Protein AF-A0A955Y877-F1 (afdb_monomer)

Solvent-accessible surface area (backbone atoms only — not comparable to full-atom values): 8492 Å² total; per-residue (Å²): 134,86,76,84,63,37,27,40,36,52,36,30,42,34,39,80,88,53,52,62,49,73,46,96,58,52,76,38,75,68,71,97,72,74,74,67,77,29,82,78,62,43,37,34,37,31,16,30,88,88,62,50,77,77,38,76,37,38,31,29,72,45,75,48,83,50,96,53,101,77,55,76,53,34,25,43,37,40,40,69,41,70,66,55,92,66,43,38,32,36,38,37,28,48,76,90,46,76,56,42,76,44,78,41,69,91,61,79,69,49,73,43,77,74,44,79,47,79,55,98,65,27,43,37,41,34,39,40,42,63,46,103,72,64,71,72,53,80,48,75,50,70,72,129

Radius of gyration: 17.37 Å; Cα contacts (8 Å, |Δi|>4): 306; chains: 1; bou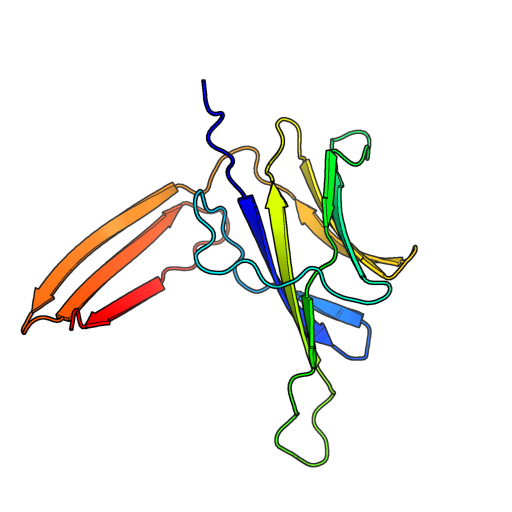nding box: 49×38×48 Å

Structure (mmCIF, N/CA/C/O backbone):
data_AF-A0A955Y877-F1
#
_entry.id   AF-A0A955Y877-F1
#
loop_
_atom_site.group_PDB
_atom_site.id
_atom_site.type_symbol
_atom_site.label_atom_id
_atom_site.label_alt_id
_atom_site.label_comp_id
_atom_site.label_asym_id
_atom_site.label_entity_id
_atom_site.label_seq_id
_atom_site.pdbx_PDB_ins_code
_atom_site.Cartn_x
_atom_site.Cartn_y
_atom_site.Cartn_z
_atom_site.occupancy
_atom_site.B_iso_or_equiv
_atom_site.auth_seq_id
_atom_site.auth_comp_id
_atom_site.auth_asym_id
_atom_site.auth_atom_id
_atom_site.pdbx_PDB_model_num
ATOM 1 N N . MET A 1 1 ? -25.968 7.802 -9.999 1.00 33.66 1 MET A N 1
ATOM 2 C CA . MET A 1 1 ? -24.709 8.517 -9.691 1.00 33.66 1 MET A CA 1
ATOM 3 C C . MET A 1 1 ? -23.618 7.493 -9.440 1.00 33.66 1 MET A C 1
ATOM 5 O O . MET A 1 1 ? -23.720 6.749 -8.473 1.00 33.66 1 MET A O 1
ATOM 9 N N . ALA A 1 2 ? -22.621 7.397 -10.319 1.00 31.95 2 ALA A N 1
ATOM 10 C CA . ALA A 1 2 ? -21.451 6.563 -10.066 1.00 31.95 2 ALA A CA 1
ATOM 11 C C . ALA A 1 2 ? -20.548 7.302 -9.070 1.00 31.95 2 ALA A C 1
ATOM 13 O O . ALA A 1 2 ? -20.060 8.388 -9.368 1.00 31.95 2 ALA A O 1
ATOM 14 N N . ILE A 1 3 ? -20.378 6.753 -7.867 1.00 40.75 3 ILE A N 1
ATOM 15 C CA . ILE A 1 3 ? -19.376 7.241 -6.915 1.00 40.75 3 ILE A CA 1
ATOM 16 C C . ILE A 1 3 ? -18.024 7.018 -7.593 1.00 40.75 3 ILE A C 1
ATOM 18 O O . ILE A 1 3 ? -17.699 5.868 -7.893 1.00 40.75 3 ILE A O 1
ATOM 22 N N . ALA A 1 4 ? -17.269 8.083 -7.870 1.00 41.81 4 ALA A N 1
ATOM 23 C CA . ALA A 1 4 ? -15.884 7.961 -8.310 1.00 41.81 4 ALA A CA 1
ATOM 24 C C . ALA A 1 4 ? -15.129 7.149 -7.244 1.00 41.81 4 ALA A C 1
ATOM 26 O O . ALA A 1 4 ? -14.920 7.614 -6.123 1.00 41.81 4 ALA A O 1
ATOM 27 N N . ARG A 1 5 ? -14.845 5.877 -7.545 1.00 61.09 5 ARG A N 1
ATOM 28 C CA . ARG A 1 5 ? -14.177 4.955 -6.624 1.00 61.09 5 ARG A CA 1
ATOM 29 C C . ARG A 1 5 ? -12.688 5.190 -6.768 1.00 61.09 5 ARG A C 1
ATOM 31 O O . ARG A 1 5 ? -12.076 4.637 -7.673 1.00 61.09 5 ARG A O 1
ATOM 38 N N . SER A 1 6 ? -12.134 6.015 -5.901 1.00 72.94 6 SER A N 1
ATOM 39 C CA . SER A 1 6 ? -10.685 6.157 -5.803 1.00 72.94 6 SER A CA 1
ATOM 40 C C . SER A 1 6 ? -10.115 4.991 -5.015 1.00 72.94 6 SER A C 1
ATOM 42 O O . SER A 1 6 ? -10.776 4.421 -4.139 1.00 72.94 6 SER A O 1
ATOM 44 N N . TRP A 1 7 ? -8.902 4.602 -5.369 1.00 78.62 7 TRP A N 1
ATOM 45 C CA . TRP A 1 7 ? -8.230 3.4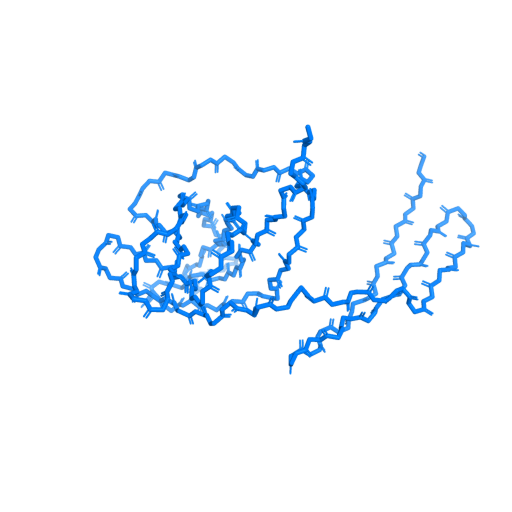29 -4.839 1.00 78.62 7 TRP A CA 1
ATOM 46 C C . TRP A 1 7 ? -6.911 3.840 -4.224 1.00 78.62 7 TRP A C 1
ATOM 48 O O . TRP A 1 7 ? -6.157 4.593 -4.829 1.00 78.62 7 TRP A O 1
ATOM 58 N N . LEU A 1 8 ? -6.607 3.296 -3.057 1.00 82.12 8 LEU A N 1
ATOM 59 C CA . LEU A 1 8 ? -5.307 3.418 -2.429 1.00 82.12 8 LEU A CA 1
ATOM 60 C C . LEU A 1 8 ? -4.454 2.220 -2.846 1.00 82.12 8 LEU A C 1
ATOM 62 O O . LEU A 1 8 ? -4.866 1.069 -2.667 1.00 82.12 8 LEU A O 1
ATOM 66 N N . ARG A 1 9 ? -3.278 2.489 -3.419 1.00 84.50 9 ARG A N 1
ATOM 67 C CA . ARG A 1 9 ? -2.285 1.464 -3.743 1.00 84.50 9 ARG A CA 1
ATOM 68 C C . ARG A 1 9 ? -1.257 1.356 -2.626 1.00 84.50 9 ARG A C 1
ATOM 70 O O . ARG A 1 9 ? -0.575 2.330 -2.323 1.00 84.50 9 ARG A O 1
ATOM 77 N N . ILE A 1 10 ? -1.073 0.146 -2.111 1.00 86.75 10 ILE A N 1
ATOM 78 C CA . ILE A 1 10 ? 0.135 -0.224 -1.372 1.00 86.75 10 ILE A CA 1
ATOM 79 C C . ILE A 1 10 ? 1.097 -0.937 -2.322 1.00 86.75 10 ILE A C 1
ATOM 81 O O . ILE A 1 10 ? 0.692 -1.759 -3.148 1.00 86.75 10 ILE A O 1
ATOM 85 N N . SER A 1 11 ? 2.372 -0.582 -2.231 1.00 87.81 11 SER A N 1
ATOM 86 C CA . SER A 1 11 ? 3.466 -1.179 -2.989 1.00 87.81 11 SER A CA 1
ATOM 87 C C . SER A 1 11 ? 4.703 -1.174 -2.108 1.00 87.81 11 SER A C 1
ATOM 89 O O . SER A 1 11 ? 4.883 -0.234 -1.343 1.00 87.81 11 SER A O 1
ATOM 91 N N . GLY A 1 12 ? 5.545 -2.192 -2.208 1.00 89.81 12 GLY A N 1
ATOM 92 C CA . GLY A 1 12 ? 6.807 -2.228 -1.478 1.00 89.81 12 GLY A CA 1
ATOM 93 C C . GLY A 1 12 ? 7.507 -3.573 -1.575 1.00 89.81 12 GLY A C 1
ATOM 94 O O . GLY A 1 12 ? 7.067 -4.472 -2.307 1.00 89.81 12 GLY A O 1
ATOM 95 N N . LEU A 1 13 ? 8.595 -3.699 -0.824 1.00 91.00 13 LEU A N 1
ATOM 96 C CA . LEU A 1 13 ? 9.391 -4.912 -0.699 1.00 91.00 13 LEU A CA 1
ATOM 97 C C . LEU A 1 13 ? 9.198 -5.518 0.691 1.00 91.00 13 LEU A C 1
ATOM 99 O O . LEU A 1 13 ? 9.353 -4.846 1.704 1.00 91.00 13 LEU A O 1
ATOM 103 N N . LEU A 1 14 ? 8.859 -6.801 0.724 1.00 91.69 14 LEU A N 1
ATOM 104 C CA . LEU A 1 14 ? 8.806 -7.614 1.930 1.00 91.69 14 LEU A CA 1
ATOM 105 C C . LEU A 1 14 ? 10.049 -8.501 1.984 1.00 91.69 14 LEU A C 1
ATOM 107 O O . LEU A 1 14 ? 10.285 -9.293 1.068 1.00 91.69 14 LEU A O 1
ATOM 111 N N . TRP A 1 15 ? 10.819 -8.373 3.053 1.00 90.69 15 TRP A N 1
ATOM 112 C CA . TRP A 1 15 ? 12.034 -9.143 3.303 1.00 90.69 15 TRP A CA 1
ATOM 113 C C . TRP A 1 15 ? 11.731 -10.448 4.058 1.00 90.69 15 TRP A C 1
ATOM 115 O O . TRP A 1 15 ? 10.644 -10.629 4.610 1.00 90.69 15 TRP A O 1
ATOM 125 N N . GLU A 1 16 ? 12.680 -11.392 4.068 1.00 87.31 16 GLU A N 1
ATOM 126 C CA . GLU A 1 16 ? 12.525 -12.686 4.768 1.00 87.31 16 GLU A CA 1
ATOM 127 C C . GLU A 1 16 ? 12.275 -12.543 6.276 1.00 87.31 16 GLU A C 1
ATOM 129 O O . GLU A 1 16 ? 11.578 -13.371 6.860 1.00 87.31 16 GLU A O 1
ATOM 134 N N . ASP A 1 17 ? 12.811 -11.493 6.897 1.00 90.12 17 ASP A N 1
ATOM 135 C CA . ASP A 1 17 ? 12.603 -11.153 8.309 1.00 90.12 17 ASP A CA 1
ATOM 136 C C . ASP A 1 17 ? 11.230 -10.509 8.587 1.00 90.12 17 ASP A C 1
ATOM 138 O O . ASP A 1 17 ? 10.942 -10.132 9.720 1.00 90.12 17 ASP A O 1
ATOM 142 N N . LEU A 1 18 ? 10.371 -10.422 7.563 1.00 91.06 18 LEU A N 1
ATOM 143 C CA . LEU A 1 18 ? 9.057 -9.778 7.565 1.00 91.06 18 LEU A CA 1
ATOM 144 C C . LEU A 1 18 ? 9.092 -8.249 7.677 1.00 91.06 18 LEU A C 1
ATOM 146 O O . LEU A 1 18 ? 8.034 -7.630 7.821 1.00 91.06 18 LEU A O 1
ATOM 150 N N . THR A 1 19 ? 10.267 -7.633 7.536 1.00 92.50 19 THR A N 1
ATOM 151 C CA . THR A 1 19 ? 10.379 -6.184 7.376 1.00 92.50 19 THR A CA 1
ATOM 152 C C . THR A 1 19 ? 9.736 -5.774 6.054 1.00 92.50 19 THR A C 1
ATOM 154 O O . THR A 1 19 ? 10.010 -6.357 5.001 1.00 92.50 19 THR A O 1
ATOM 157 N N . PHE A 1 20 ? 8.869 -4.764 6.101 1.00 91.75 20 PHE A N 1
ATOM 158 C CA . PHE A 1 20 ? 8.245 -4.191 4.915 1.00 91.75 20 PHE A CA 1
ATOM 159 C C . PHE A 1 20 ? 8.781 -2.787 4.648 1.00 91.75 20 PHE A C 1
ATOM 161 O O . PHE A 1 20 ? 8.621 -1.881 5.467 1.00 91.75 20 PHE A O 1
ATOM 168 N N . GLU A 1 21 ? 9.379 -2.613 3.476 1.00 90.56 21 GLU A N 1
ATOM 169 C CA . GLU A 1 21 ? 9.839 -1.331 2.957 1.00 90.56 21 GLU A CA 1
ATOM 170 C C . GLU A 1 21 ? 8.815 -0.808 1.942 1.00 90.56 21 GLU A C 1
ATOM 172 O O . GLU A 1 21 ? 8.725 -1.347 0.831 1.00 90.56 21 GLU A O 1
ATOM 177 N N . PRO A 1 22 ? 8.003 0.203 2.301 1.00 84.31 22 PRO A N 1
ATOM 178 C CA . PRO A 1 22 ? 7.025 0.762 1.381 1.00 84.31 22 PRO A CA 1
ATOM 179 C C . PRO A 1 22 ? 7.718 1.494 0.221 1.00 84.31 22 PRO A C 1
ATOM 181 O O . PRO A 1 22 ? 8.608 2.316 0.424 1.00 84.31 22 PRO A O 1
ATOM 184 N N . ASP A 1 23 ? 7.257 1.232 -1.002 1.00 78.81 23 ASP A N 1
ATOM 185 C CA . ASP A 1 23 ? 7.469 2.132 -2.136 1.00 78.81 23 ASP A CA 1
ATOM 186 C C . ASP A 1 23 ? 6.591 3.385 -1.946 1.00 78.81 23 ASP A C 1
ATOM 188 O O . ASP A 1 23 ? 5.620 3.384 -1.183 1.00 78.81 23 ASP A O 1
ATOM 192 N N . VAL A 1 24 ? 6.841 4.434 -2.736 1.00 66.19 24 VAL A N 1
ATOM 193 C CA . VAL A 1 24 ? 5.909 5.566 -2.851 1.00 66.19 24 VAL A CA 1
ATOM 194 C C . VAL A 1 24 ? 4.547 5.048 -3.347 1.00 66.19 24 VAL A C 1
ATOM 196 O O . VAL A 1 24 ? 4.396 4.653 -4.506 1.00 66.19 24 VAL A O 1
ATOM 199 N N . GLY A 1 25 ? 3.561 5.013 -2.448 1.00 60.03 25 GLY A N 1
ATOM 200 C CA . GLY A 1 25 ? 2.178 4.627 -2.733 1.00 60.03 25 GLY A CA 1
ATOM 201 C C . GLY A 1 25 ? 1.356 5.812 -3.239 1.00 60.03 25 GLY A C 1
ATOM 202 O O . GLY A 1 25 ? 1.576 6.943 -2.812 1.00 60.03 25 GLY A O 1
ATOM 203 N N . TRP A 1 26 ? 0.409 5.568 -4.149 1.00 63.78 26 TRP A N 1
ATOM 204 C CA . TRP A 1 26 ? -0.437 6.617 -4.737 1.00 63.78 26 TRP A CA 1
ATOM 205 C C . TRP A 1 26 ? -1.920 6.256 -4.624 1.00 63.78 26 TRP A C 1
ATOM 207 O O . TRP A 1 26 ? -2.297 5.081 -4.676 1.00 63.78 26 TRP A O 1
ATOM 217 N N . GLU A 1 27 ? -2.764 7.280 -4.518 1.00 57.38 27 GLU A N 1
ATOM 218 C CA . GLU A 1 27 ? -4.197 7.165 -4.781 1.00 57.38 27 GLU A CA 1
ATOM 219 C C . GLU A 1 27 ? -4.436 7.277 -6.293 1.00 57.38 27 GLU A C 1
ATOM 221 O O . GLU A 1 27 ? -3.838 8.123 -6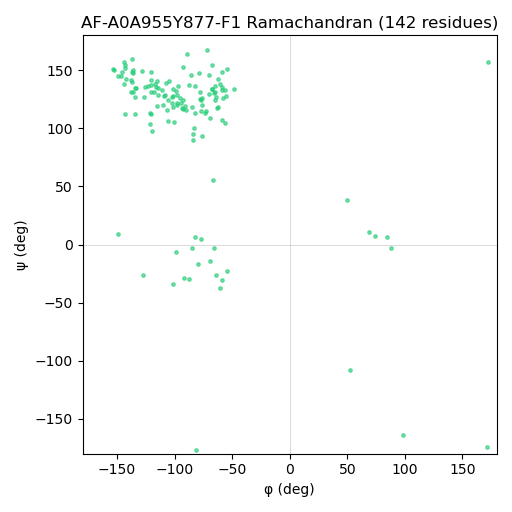.955 1.00 57.38 27 GLU A O 1
ATOM 226 N N . THR A 1 28 ? -5.292 6.426 -6.857 1.00 60.69 28 THR A N 1
ATOM 227 C CA . THR A 1 28 ? -5.663 6.498 -8.275 1.00 60.69 28 THR A CA 1
ATOM 228 C C . THR A 1 28 ? -7.155 6.269 -8.482 1.00 60.69 28 THR A C 1
ATOM 230 O O . THR A 1 28 ? -7.765 5.408 -7.846 1.00 60.69 28 THR A O 1
ATOM 233 N N . ASP A 1 29 ? -7.748 7.017 -9.410 1.00 51.22 29 ASP A N 1
ATOM 234 C CA . ASP A 1 29 ? -9.131 6.821 -9.859 1.00 51.22 29 ASP A CA 1
ATOM 235 C C . ASP A 1 29 ? -9.253 5.665 -10.866 1.00 51.22 29 ASP A C 1
ATOM 237 O O . ASP A 1 29 ? -10.343 5.147 -11.104 1.00 51.22 29 ASP A O 1
ATOM 241 N N . THR A 1 30 ? -8.125 5.236 -11.445 1.00 54.91 30 THR A N 1
ATOM 242 C CA . THR A 1 30 ? -8.077 4.196 -12.480 1.00 54.91 30 THR A CA 1
ATOM 243 C C . THR A 1 30 ? -6.942 3.216 -12.201 1.00 54.91 30 THR A C 1
ATOM 245 O O . THR A 1 30 ? -5.800 3.614 -11.979 1.00 54.91 30 THR A O 1
ATOM 248 N N . ILE A 1 31 ? -7.228 1.916 -12.241 1.00 59.31 31 ILE A N 1
ATOM 249 C CA . ILE A 1 31 ? -6.205 0.872 -12.140 1.00 59.31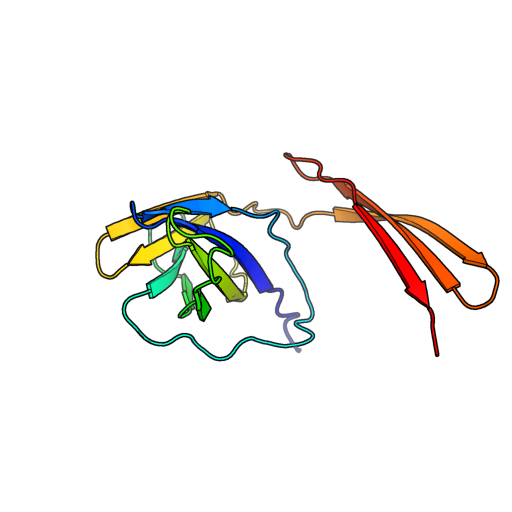 31 ILE A CA 1
ATOM 250 C C . ILE A 1 31 ? -6.028 0.285 -13.542 1.00 59.31 31 ILE A C 1
ATOM 252 O O . ILE A 1 31 ? -6.902 -0.441 -14.005 1.00 59.31 31 ILE A O 1
ATOM 256 N N . ALA A 1 32 ? -4.922 0.608 -14.224 1.00 53.16 32 ALA A N 1
ATOM 257 C CA . ALA A 1 32 ? -4.671 0.144 -15.597 1.00 53.16 32 ALA A CA 1
ATOM 258 C C . ALA A 1 32 ? -4.618 -1.393 -15.700 1.00 53.16 32 ALA A C 1
ATOM 260 O O . ALA A 1 32 ? -5.129 -1.976 -16.650 1.00 53.16 32 ALA A O 1
ATOM 261 N N . ALA A 1 33 ? -4.046 -2.048 -14.689 1.00 59.75 33 ALA A N 1
ATOM 262 C CA . ALA A 1 33 ? -4.085 -3.493 -14.519 1.00 59.75 33 ALA A CA 1
ATOM 263 C C . ALA A 1 33 ? -4.214 -3.798 -13.027 1.00 59.75 33 ALA A C 1
ATOM 265 O O . ALA A 1 33 ? -3.307 -3.499 -12.244 1.00 59.75 33 ALA A O 1
ATOM 266 N N . ARG A 1 34 ? -5.362 -4.344 -12.611 1.00 61.34 34 ARG A N 1
ATOM 267 C CA . ARG A 1 34 ? -5.516 -4.825 -11.238 1.00 61.34 34 ARG A CA 1
ATOM 268 C C . ARG A 1 34 ? -4.775 -6.159 -11.149 1.00 61.34 34 ARG A C 1
ATOM 270 O O . ARG A 1 34 ? -5.123 -7.061 -11.912 1.00 61.34 34 ARG A O 1
ATOM 277 N N . PRO A 1 35 ? -3.761 -6.290 -10.280 1.00 65.88 35 PRO A N 1
ATOM 278 C CA . PRO A 1 35 ? -3.159 -7.588 -10.050 1.00 65.88 35 PRO A CA 1
ATOM 279 C C . PRO A 1 35 ? -4.244 -8.553 -9.555 1.00 65.88 35 PRO A C 1
ATOM 281 O O . PRO A 1 35 ? -5.205 -8.102 -8.914 1.00 65.88 35 PRO A O 1
ATOM 284 N N . PRO A 1 36 ? -4.139 -9.852 -9.878 1.00 69.50 36 PRO A N 1
ATOM 285 C CA . PRO A 1 36 ? -5.049 -10.845 -9.324 1.00 69.50 36 PRO A CA 1
ATOM 286 C C . PRO A 1 36 ? -5.028 -10.762 -7.793 1.00 69.50 36 PRO A C 1
ATOM 288 O O . PRO A 1 36 ? -4.026 -10.353 -7.201 1.00 69.50 36 PRO A O 1
ATOM 291 N N . GLU A 1 37 ? -6.140 -11.119 -7.146 1.00 73.75 37 GLU A N 1
ATOM 292 C CA . GLU A 1 37 ? -6.116 -11.280 -5.691 1.00 73.75 37 GLU A CA 1
ATOM 293 C C . GLU A 1 37 ? -5.021 -12.282 -5.335 1.00 73.75 37 GLU A C 1
ATOM 295 O O . GLU A 1 37 ? -4.947 -13.362 -5.921 1.00 73.75 37 GLU A O 1
ATOM 300 N N . GLY A 1 38 ? -4.138 -11.892 -4.417 1.00 74.44 38 GLY A N 1
ATOM 301 C CA . GLY A 1 38 ? -3.046 -12.766 -4.029 1.00 74.44 38 GLY A CA 1
ATOM 302 C C . GLY A 1 38 ? -3.539 -14.005 -3.293 1.00 74.44 38 GLY A C 1
ATOM 303 O O . GLY A 1 38 ? -4.589 -14.011 -2.642 1.00 74.44 38 GLY A O 1
ATOM 304 N N . GLU A 1 39 ? -2.736 -15.057 -3.370 1.00 74.38 39 GLU A N 1
ATOM 305 C CA . GLU A 1 39 ? -2.940 -16.284 -2.615 1.00 74.38 39 GLU A CA 1
ATOM 306 C C . GLU A 1 39 ? -2.164 -16.240 -1.288 1.00 74.38 39 GLU A C 1
ATOM 308 O O . GLU A 1 39 ? -1.134 -15.574 -1.156 1.00 74.38 39 GLU A O 1
ATOM 313 N N . GLY A 1 40 ? -2.657 -16.973 -0.288 1.00 81.88 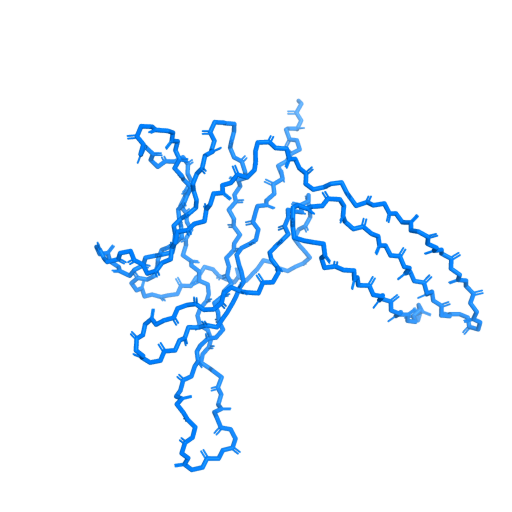40 GLY A N 1
ATOM 314 C CA . GLY A 1 40 ? -1.965 -17.156 0.988 1.00 81.88 40 GLY A CA 1
ATOM 315 C C . GLY A 1 40 ? -2.433 -16.244 2.136 1.00 81.88 40 GLY A C 1
ATOM 316 O O . GLY A 1 40 ? -3.528 -15.683 2.086 1.00 81.88 40 GLY A O 1
ATOM 317 N N . PRO A 1 41 ? -1.627 -16.143 3.211 1.00 89.88 41 PRO A N 1
ATOM 318 C CA . PRO A 1 41 ? -2.042 -15.582 4.504 1.00 89.88 41 PRO A CA 1
ATOM 319 C C . PRO A 1 41 ? -2.001 -14.047 4.587 1.00 89.88 41 PRO A C 1
ATOM 321 O O . PRO A 1 41 ? -2.153 -13.479 5.670 1.00 89.88 41 PRO A O 1
ATOM 324 N N . TRP A 1 42 ? -1.729 -13.366 3.477 1.00 93.00 42 TRP A N 1
ATOM 325 C CA . TRP A 1 42 ? -1.459 -11.934 3.459 1.00 93.00 42 TRP A CA 1
ATOM 326 C C . TRP A 1 42 ? -2.748 -11.133 3.332 1.00 93.00 42 TRP A C 1
ATOM 328 O O . TRP A 1 42 ? -3.615 -11.436 2.511 1.00 93.00 42 TRP A O 1
ATOM 338 N N . THR A 1 43 ? -2.850 -10.062 4.109 1.00 94.94 43 THR A N 1
ATOM 339 C CA . THR A 1 43 ? -3.992 -9.152 4.062 1.00 94.94 43 THR A CA 1
ATOM 340 C C . THR A 1 43 ? -3.524 -7.716 4.115 1.00 94.94 43 THR A C 1
ATOM 342 O O . THR A 1 43 ? -2.638 -7.373 4.894 1.00 94.94 43 THR A O 1
ATOM 345 N N . VAL A 1 44 ? -4.173 -6.869 3.328 1.00 93.88 44 VAL A N 1
ATOM 346 C CA . VAL A 1 44 ? -4.113 -5.423 3.491 1.00 93.88 44 VAL A CA 1
ATOM 347 C C . VAL A 1 44 ? -5.500 -4.941 3.872 1.00 93.88 44 VAL A C 1
ATOM 349 O O . VAL A 1 44 ? -6.484 -5.370 3.267 1.00 93.88 44 VAL A O 1
ATOM 352 N N . SER A 1 45 ? -5.593 -4.068 4.866 1.00 95.06 45 SER A N 1
ATOM 353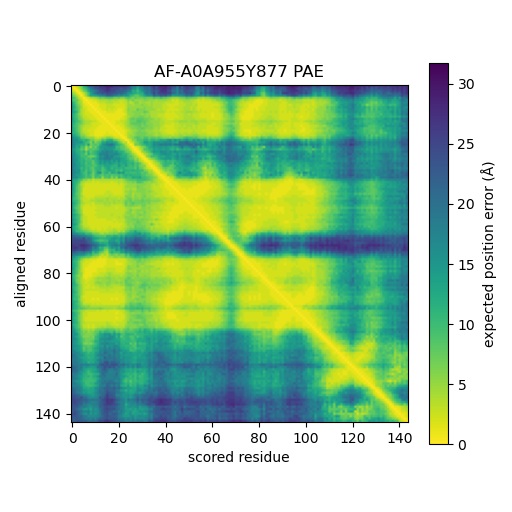 C CA . SER A 1 45 ? -6.865 -3.547 5.363 1.00 95.06 45 SER A CA 1
ATOM 354 C C . SER A 1 45 ? -6.816 -2.045 5.611 1.00 95.06 45 SER A C 1
ATOM 356 O O . SER A 1 45 ? -5.778 -1.489 5.965 1.00 95.06 45 SER A O 1
ATOM 358 N N . LEU A 1 46 ? -7.960 -1.389 5.413 1.00 93.31 46 LEU A N 1
ATOM 359 C CA . LEU A 1 46 ? -8.204 -0.009 5.829 1.00 93.31 46 LEU A CA 1
ATOM 360 C C . LEU A 1 46 ? -9.025 -0.017 7.110 1.00 93.31 46 LEU A C 1
ATOM 362 O O . LEU A 1 46 ? -10.038 -0.715 7.176 1.00 93.31 46 LEU A O 1
ATOM 366 N N . HIS A 1 47 ? -8.618 0.791 8.079 1.00 94.75 47 HIS A N 1
ATOM 367 C CA . HIS A 1 47 ? -9.268 0.930 9.373 1.00 94.75 47 HIS A CA 1
ATOM 368 C C . HIS A 1 47 ? -9.730 2.369 9.615 1.00 94.75 47 HIS A C 1
ATOM 370 O O . HIS A 1 47 ? -9.111 3.324 9.129 1.00 94.75 47 HIS A O 1
ATOM 376 N N . ASP A 1 48 ? -10.826 2.516 10.356 1.00 93.56 48 ASP A N 1
ATOM 377 C CA . ASP A 1 48 ? -11.229 3.792 10.950 1.00 93.56 48 ASP A CA 1
ATOM 378 C C . ASP A 1 48 ? -10.469 4.076 12.261 1.00 93.56 48 ASP A C 1
ATOM 380 O O . ASP A 1 48 ? -9.586 3.324 12.672 1.00 93.56 48 ASP A O 1
ATOM 384 N N . GLU A 1 49 ? -10.812 5.180 12.923 1.00 92.88 49 GLU A N 1
ATOM 385 C CA . GLU A 1 49 ? -10.216 5.593 14.201 1.00 92.88 49 GLU A CA 1
ATOM 386 C C . GLU A 1 49 ? -10.504 4.619 15.359 1.00 92.88 49 GLU A C 1
ATOM 388 O O . GLU A 1 49 ? -9.706 4.510 16.286 1.00 92.88 49 GLU A O 1
ATOM 393 N N . ALA A 1 50 ? -11.611 3.872 15.294 1.00 96.00 50 ALA A N 1
ATOM 394 C CA . ALA A 1 50 ? -11.966 2.850 16.277 1.00 96.00 50 ALA A CA 1
ATOM 395 C C . ALA A 1 50 ? -11.298 1.489 15.989 1.00 96.00 50 ALA A C 1
ATOM 397 O O . ALA A 1 50 ? -11.456 0.543 16.762 1.00 96.00 50 ALA A O 1
ATOM 398 N N . GLY A 1 51 ? -10.555 1.370 14.883 1.00 93.06 51 GLY A N 1
ATOM 399 C CA . GLY A 1 51 ? -9.930 0.128 14.434 1.00 93.06 51 GLY A CA 1
ATOM 400 C C . GLY A 1 51 ? -10.855 -0.786 13.621 1.00 93.06 51 GLY A C 1
ATOM 401 O O . GLY A 1 51 ? -10.449 -1.899 13.274 1.00 93.06 51 GLY A O 1
ATOM 402 N N . THR A 1 52 ? -12.065 -0.346 13.270 1.00 96.44 52 THR A N 1
ATOM 403 C CA . THR A 1 52 ? -13.014 -1.108 12.445 1.00 96.44 52 THR A CA 1
ATOM 404 C C . THR A 1 52 ? -12.482 -1.261 11.026 1.00 96.44 52 THR A C 1
ATOM 406 O O . THR A 1 52 ? -12.069 -0.282 10.408 1.00 96.44 52 THR A O 1
ATOM 409 N N . VAL A 1 53 ? -12.539 -2.473 10.466 1.00 94.81 53 VAL A N 1
ATOM 410 C CA . VAL A 1 53 ? -12.132 -2.731 9.076 1.00 94.81 53 VAL A CA 1
ATOM 411 C C . VAL A 1 53 ? -13.166 -2.154 8.102 1.00 94.81 53 VAL A C 1
ATOM 413 O O . VAL A 1 53 ? -14.294 -2.634 8.022 1.00 94.81 53 VAL A O 1
ATOM 416 N N . LEU A 1 54 ? -12.767 -1.152 7.317 1.00 92.50 54 LEU A N 1
ATOM 417 C CA . LEU A 1 54 ? -13.586 -0.510 6.280 1.00 92.50 54 LEU A CA 1
ATOM 418 C C . LEU A 1 54 ? -13.413 -1.149 4.894 1.00 92.50 54 LEU A C 1
ATOM 420 O O . LEU A 1 54 ? -14.312 -1.095 4.050 1.00 92.50 54 LEU A O 1
ATOM 424 N N . ALA A 1 55 ? -12.235 -1.710 4.627 1.00 91.69 55 ALA A N 1
ATOM 425 C CA . ALA A 1 55 ? -11.928 -2.437 3.402 1.00 91.69 55 ALA A CA 1
ATOM 426 C C . ALA A 1 55 ? -10.818 -3.457 3.662 1.00 91.69 55 ALA A C 1
ATOM 428 O O . ALA A 1 55 ? -9.955 -3.228 4.506 1.00 91.69 55 ALA A O 1
ATOM 429 N N . LEU A 1 56 ? -10.827 -4.554 2.909 1.00 93.12 56 LEU A N 1
ATOM 430 C CA . LEU A 1 56 ? -9.821 -5.607 2.984 1.00 93.12 56 LEU A CA 1
ATOM 431 C C . LEU A 1 56 ? -9.523 -6.133 1.579 1.00 93.12 56 LEU A C 1
ATOM 433 O O . LEU A 1 56 ? -10.427 -6.244 0.750 1.00 93.12 56 LEU A O 1
ATOM 437 N N . ALA A 1 57 ? -8.259 -6.443 1.317 1.00 91.19 57 ALA A N 1
ATOM 438 C CA . ALA A 1 57 ? -7.795 -7.054 0.082 1.00 91.19 57 ALA A CA 1
ATOM 439 C C . ALA A 1 57 ? -6.663 -8.044 0.372 1.00 91.19 57 ALA A C 1
ATOM 441 O O . ALA A 1 57 ? -5.895 -7.868 1.319 1.00 91.19 57 ALA A O 1
ATOM 442 N N . ARG A 1 58 ? -6.528 -9.064 -0.477 1.00 93.00 58 ARG A N 1
ATOM 443 C CA . ARG A 1 58 ? -5.347 -9.931 -0.488 1.00 93.00 58 ARG A CA 1
ATOM 444 C C . ARG A 1 58 ? -4.313 -9.339 -1.442 1.00 93.00 58 ARG A C 1
ATOM 446 O O . ARG A 1 58 ? -4.616 -9.219 -2.634 1.00 93.00 58 ARG A O 1
ATOM 453 N N . PRO A 1 59 ? -3.141 -8.909 -0.947 1.00 91.69 59 PRO A N 1
ATOM 454 C CA . PRO A 1 59 ? -2.113 -8.359 -1.806 1.00 91.69 59 PRO A CA 1
ATOM 455 C C . PRO A 1 59 ? -1.512 -9.463 -2.663 1.00 91.69 59 PRO A C 1
ATOM 457 O O . PRO A 1 59 ? -1.324 -10.587 -2.207 1.00 91.69 59 PRO A O 1
ATOM 460 N N . GLU A 1 60 ? -1.139 -9.116 -3.882 1.00 90.38 60 GLU A N 1
ATOM 461 C CA . GLU A 1 60 ? -0.257 -9.953 -4.669 1.00 90.38 60 GLU A CA 1
ATOM 462 C C . GLU A 1 60 ? 1.153 -9.911 -4.067 1.00 90.38 60 GLU A C 1
ATOM 464 O O . GLU A 1 60 ? 1.698 -8.830 -3.833 1.00 90.38 60 GLU A O 1
ATOM 469 N N . VAL A 1 61 ? 1.745 -11.085 -3.837 1.00 87.62 61 VAL A N 1
ATOM 470 C CA . VAL A 1 61 ? 3.098 -11.247 -3.292 1.00 87.62 61 VAL A CA 1
ATOM 471 C C . VAL A 1 61 ? 3.931 -12.039 -4.297 1.00 87.62 61 VAL A C 1
ATOM 473 O O . VAL A 1 61 ? 3.773 -13.250 -4.429 1.00 87.62 61 VAL A O 1
ATOM 476 N N . ARG A 1 62 ? 4.812 -11.355 -5.035 1.00 86.25 62 ARG A N 1
ATOM 477 C CA . ARG A 1 62 ? 5.697 -11.972 -6.036 1.00 86.25 62 ARG A CA 1
ATOM 478 C C . ARG A 1 62 ? 7.126 -12.014 -5.526 1.00 86.25 62 ARG A C 1
ATOM 480 O O . ARG A 1 62 ? 7.742 -10.966 -5.348 1.00 86.25 62 ARG A O 1
ATOM 487 N N . PHE A 1 63 ? 7.670 -13.209 -5.335 1.00 82.06 63 PHE A N 1
ATOM 488 C CA . PHE A 1 63 ? 9.081 -13.372 -4.996 1.00 82.06 63 PHE A CA 1
ATOM 489 C C . PHE A 1 63 ? 9.959 -12.875 -6.146 1.00 82.06 63 PHE A C 1
ATOM 491 O O . PHE A 1 63 ? 9.764 -13.251 -7.301 1.00 82.06 63 PHE A O 1
ATOM 498 N N . VAL A 1 64 ? 10.894 -11.988 -5.824 1.00 79.12 64 VAL A N 1
ATOM 499 C CA . VAL A 1 64 ? 11.872 -11.455 -6.768 1.00 79.12 64 VAL A CA 1
ATOM 500 C C . VAL A 1 64 ? 13.117 -12.313 -6.637 1.00 79.12 64 VAL A C 1
ATOM 502 O O . VAL A 1 64 ? 13.671 -12.406 -5.541 1.00 79.12 64 VAL A O 1
ATOM 505 N N . ASP A 1 65 ? 13.550 -12.929 -7.736 1.00 67.00 65 ASP A N 1
ATOM 506 C CA . ASP A 1 65 ? 14.760 -13.743 -7.723 1.00 67.00 65 ASP A CA 1
ATOM 507 C C . ASP A 1 65 ? 15.964 -12.852 -7.371 1.00 67.00 65 ASP A C 1
ATOM 509 O O . ASP A 1 65 ? 16.248 -11.876 -8.083 1.00 67.00 65 ASP A O 1
ATOM 513 N N . PRO A 1 66 ? 16.670 -13.123 -6.261 1.00 60.12 66 PRO A N 1
ATOM 514 C CA . PRO A 1 66 ? 17.912 -12.440 -5.974 1.00 60.12 66 PRO A CA 1
ATOM 515 C C . PRO A 1 66 ? 18.923 -12.944 -7.002 1.00 60.12 66 PRO A C 1
ATOM 517 O O . PRO A 1 66 ? 19.327 -14.099 -6.951 1.00 60.12 66 PRO A O 1
ATOM 520 N N . GLY A 1 67 ? 19.312 -12.115 -7.970 1.00 54.62 67 GLY A N 1
ATOM 521 C CA . GLY A 1 67 ? 20.289 -12.467 -9.010 1.00 54.62 67 GLY A CA 1
ATOM 522 C C . GLY A 1 67 ? 21.714 -12.703 -8.479 1.00 54.62 67 GLY A C 1
ATOM 523 O O . GLY A 1 67 ? 22.648 -12.043 -8.922 1.00 54.62 67 GLY A O 1
ATOM 524 N N . GLY A 1 68 ? 21.901 -13.609 -7.515 1.00 54.78 68 GLY A N 1
ATOM 525 C CA . GLY A 1 68 ? 23.173 -13.938 -6.885 1.00 54.78 68 GLY A CA 1
ATOM 526 C C . GLY A 1 68 ? 23.032 -14.877 -5.678 1.00 54.78 68 GLY A C 1
ATOM 527 O O . GLY A 1 68 ? 22.003 -14.932 -5.013 1.00 54.78 68 GLY A O 1
ATOM 528 N N . VAL A 1 69 ? 24.118 -15.589 -5.362 1.00 50.91 69 VAL A N 1
ATOM 529 C CA . VAL A 1 69 ? 24.188 -16.749 -4.440 1.00 50.91 69 VAL A CA 1
ATOM 530 C C . VAL A 1 69 ? 23.896 -16.420 -2.955 1.00 50.91 69 VAL A C 1
ATOM 532 O O . VAL A 1 69 ? 23.879 -17.325 -2.125 1.00 50.91 69 VAL A O 1
ATOM 535 N N . ARG A 1 70 ? 23.660 -15.153 -2.572 1.00 53.66 70 ARG A N 1
ATOM 536 C CA . ARG A 1 70 ? 23.512 -14.744 -1.153 1.00 53.66 70 ARG A CA 1
ATOM 537 C C . ARG A 1 70 ? 22.577 -13.562 -0.854 1.00 53.66 70 ARG A C 1
ATOM 539 O O . ARG A 1 70 ? 22.589 -13.081 0.275 1.00 53.66 70 ARG A O 1
ATOM 546 N N . ALA A 1 71 ? 21.793 -13.055 -1.803 1.00 59.88 71 ALA A N 1
ATOM 547 C CA . ALA A 1 71 ? 20.866 -11.968 -1.468 1.00 59.88 71 ALA A CA 1
ATOM 548 C C . ALA A 1 71 ? 19.629 -12.535 -0.745 1.00 59.88 71 ALA A C 1
ATOM 550 O O . ALA A 1 71 ? 19.060 -13.524 -1.207 1.00 59.88 71 ALA A O 1
ATOM 551 N N . MET A 1 72 ? 19.245 -11.928 0.392 1.00 62.69 72 MET A N 1
ATOM 552 C CA . MET A 1 72 ? 18.003 -12.266 1.108 1.00 62.69 72 MET A CA 1
ATOM 553 C C . MET A 1 72 ? 16.852 -12.287 0.107 1.00 62.69 72 MET A C 1
ATOM 555 O O . MET A 1 72 ? 16.738 -11.372 -0.722 1.00 62.69 72 MET A O 1
ATOM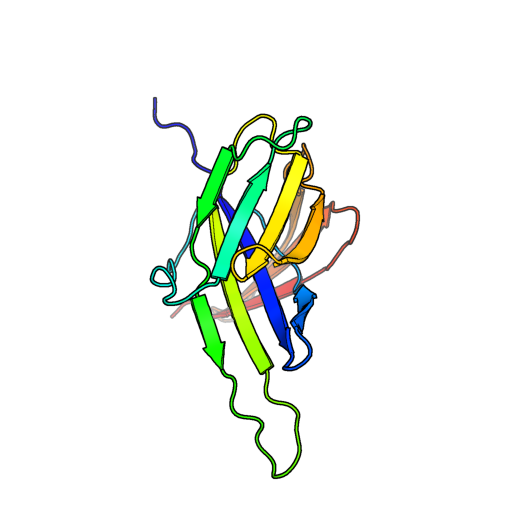 559 N N . ARG A 1 73 ? 16.009 -13.325 0.155 1.00 76.31 73 ARG A N 1
ATOM 560 C CA . ARG A 1 73 ? 14.828 -13.341 -0.705 1.00 76.31 73 ARG A CA 1
ATOM 561 C C . ARG A 1 73 ? 13.952 -12.160 -0.316 1.00 76.31 73 ARG A C 1
ATOM 563 O O . ARG A 1 73 ? 13.829 -11.775 0.843 1.00 76.31 73 ARG A O 1
ATOM 570 N N . ARG A 1 74 ? 13.344 -11.560 -1.321 1.00 87.56 74 ARG A N 1
ATOM 571 C CA . ARG A 1 74 ? 12.395 -10.475 -1.120 1.00 87.56 74 ARG A CA 1
ATOM 572 C C . ARG A 1 74 ? 11.213 -10.695 -2.025 1.00 87.56 74 ARG A C 1
ATOM 574 O O . ARG A 1 74 ? 11.350 -11.249 -3.116 1.00 87.56 74 ARG A O 1
ATOM 581 N N . ALA A 1 75 ? 10.053 -10.267 -1.572 1.00 88.94 75 ALA A N 1
ATOM 582 C CA . ALA A 1 75 ? 8.838 -10.316 -2.349 1.00 88.94 75 ALA A CA 1
ATOM 583 C C . ALA A 1 75 ? 8.345 -8.903 -2.617 1.00 88.94 75 ALA A C 1
ATOM 585 O O . ALA A 1 75 ? 8.308 -8.059 -1.726 1.00 88.94 75 ALA A O 1
ATOM 586 N N . ARG A 1 76 ? 7.944 -8.641 -3.856 1.00 89.00 76 ARG A N 1
ATOM 587 C CA . ARG A 1 76 ? 7.201 -7.438 -4.188 1.00 89.00 76 ARG A CA 1
ATOM 588 C C . ARG A 1 76 ? 5.754 -7.641 -3.763 1.00 89.00 76 ARG A C 1
ATOM 590 O O . ARG A 1 76 ? 5.122 -8.607 -4.189 1.00 89.00 76 ARG A O 1
ATOM 597 N N . VAL A 1 77 ? 5.249 -6.724 -2.947 1.00 90.00 77 VAL A N 1
ATOM 598 C CA . VAL A 1 77 ? 3.868 -6.729 -2.457 1.00 90.00 77 VAL A CA 1
ATOM 599 C C . VAL A 1 77 ? 3.112 -5.606 -3.148 1.00 90.00 77 VAL A C 1
ATOM 601 O O . VAL A 1 77 ? 3.580 -4.468 -3.146 1.00 90.00 77 VAL A O 1
ATOM 604 N N . VAL A 1 78 ? 1.958 -5.908 -3.743 1.00 89.69 78 VAL A N 1
ATOM 605 C CA . VAL A 1 78 ? 1.080 -4.897 -4.351 1.00 89.69 78 VAL A CA 1
ATOM 606 C C . VAL A 1 78 ? -0.377 -5.193 -4.018 1.00 89.69 78 VAL A C 1
ATOM 608 O O . VAL A 1 78 ? -0.858 -6.304 -4.214 1.00 89.69 78 VAL A O 1
ATOM 611 N N . ALA A 1 79 ? -1.110 -4.181 -3.562 1.00 88.44 79 ALA A N 1
ATOM 612 C CA . ALA A 1 79 ? -2.552 -4.270 -3.357 1.00 88.44 79 ALA A CA 1
ATOM 613 C C . ALA A 1 79 ? -3.238 -2.949 -3.693 1.00 88.44 79 ALA A C 1
ATOM 615 O O . ALA A 1 79 ? -2.631 -1.880 -3.630 1.00 88.44 79 ALA A O 1
ATOM 616 N N . TYR A 1 80 ? -4.531 -3.041 -3.998 1.00 86.75 80 TYR A N 1
ATOM 617 C CA . TYR A 1 80 ? -5.405 -1.894 -4.207 1.00 86.75 80 TYR A CA 1
ATOM 618 C C . TYR A 1 80 ? -6.629 -2.029 -3.311 1.00 86.75 80 TYR A C 1
ATOM 620 O O . TYR A 1 80 ? -7.327 -3.045 -3.370 1.00 86.75 80 TYR A O 1
ATOM 628 N N . LEU A 1 81 ? -6.908 -0.996 -2.519 1.00 86.62 81 LEU A N 1
ATOM 629 C CA . LEU A 1 81 ? -8.096 -0.922 -1.674 1.00 86.62 81 LEU A CA 1
ATOM 630 C C . LEU A 1 81 ? -8.979 0.240 -2.104 1.00 86.62 81 LEU A C 1
ATOM 632 O O . LEU A 1 81 ? -8.459 1.319 -2.374 1.00 86.62 81 LEU A O 1
ATOM 636 N N . PRO A 1 82 ? -10.308 0.061 -2.156 1.00 84.19 82 PRO A N 1
ATOM 637 C CA . PRO A 1 82 ? -11.198 1.184 -2.389 1.00 84.19 82 PRO A CA 1
ATOM 638 C C . PRO A 1 82 ? -11.093 2.136 -1.196 1.00 84.19 82 PRO A C 1
ATOM 640 O O . PRO A 1 82 ? -11.311 1.717 -0.057 1.00 84.19 82 PRO A O 1
ATOM 643 N N . LEU A 1 83 ? -10.778 3.406 -1.445 1.00 82.50 83 LEU A N 1
ATOM 644 C CA . LEU A 1 83 ? -10.732 4.403 -0.384 1.00 82.50 83 LEU A CA 1
ATOM 645 C C . LEU A 1 83 ? -12.146 4.598 0.181 1.00 82.50 83 LEU A C 1
ATOM 647 O O . LEU A 1 83 ? -13.122 4.760 -0.559 1.00 82.50 83 LEU A O 1
ATOM 651 N N . ARG A 1 84 ? -12.264 4.553 1.508 1.00 83.81 84 ARG A N 1
ATOM 652 C CA . ARG A 1 84 ? -13.526 4.739 2.231 1.00 83.81 84 ARG A CA 1
ATOM 653 C C . ARG A 1 84 ? -13.454 6.003 3.073 1.00 83.81 84 ARG A C 1
ATOM 655 O O . ARG A 1 84 ? -12.429 6.288 3.689 1.00 83.81 84 ARG A O 1
ATOM 662 N N . SER A 1 85 ? -14.554 6.751 3.119 1.00 83.75 85 SER A N 1
ATOM 663 C CA . SER A 1 85 ? -14.686 7.885 4.034 1.00 83.75 85 SER A CA 1
ATOM 664 C C . SER A 1 85 ? -14.463 7.421 5.471 1.00 83.75 85 SER A C 1
ATOM 666 O O . SER A 1 85 ? -15.044 6.419 5.882 1.00 83.75 85 SER A O 1
ATOM 668 N N . GLY A 1 86 ? -13.647 8.154 6.225 1.00 86.38 86 GLY A N 1
ATOM 669 C CA . GLY A 1 86 ? -13.325 7.803 7.610 1.00 86.38 86 GLY A CA 1
ATOM 670 C C . GLY A 1 86 ? -12.137 6.856 7.770 1.00 86.38 86 GLY A C 1
ATOM 671 O O . GLY A 1 86 ? -11.737 6.619 8.902 1.00 86.38 86 GLY A O 1
ATOM 672 N N . ALA A 1 87 ? -11.523 6.376 6.681 1.00 87.94 87 ALA A N 1
ATOM 673 C CA . ALA A 1 87 ? -10.254 5.663 6.778 1.00 87.94 87 ALA A CA 1
ATOM 674 C C . ALA A 1 87 ? -9.186 6.558 7.430 1.00 87.94 87 ALA A C 1
ATOM 676 O O . ALA A 1 87 ? -9.075 7.750 7.119 1.00 87.94 87 ALA A O 1
ATOM 677 N N . ARG A 1 88 ? -8.435 5.979 8.365 1.00 89.50 88 ARG A N 1
ATOM 678 C CA . ARG A 1 88 ? -7.350 6.635 9.109 1.00 89.50 88 ARG A CA 1
ATOM 679 C C . ARG A 1 88 ? -6.054 5.863 9.044 1.00 89.50 88 ARG A C 1
ATOM 681 O O . ARG A 1 88 ? -4.991 6.461 9.152 1.00 89.50 88 ARG A O 1
ATOM 688 N N . GLU A 1 89 ? -6.138 4.559 8.841 1.00 92.94 89 GLU A N 1
ATOM 689 C CA . GLU A 1 89 ? -4.983 3.692 8.936 1.00 92.94 89 GLU A CA 1
ATOM 690 C C . GLU A 1 89 ? -5.070 2.575 7.903 1.00 92.94 89 GLU A C 1
ATOM 692 O O . GLU A 1 89 ? -6.131 1.995 7.667 1.00 92.94 89 GLU A O 1
ATOM 697 N N . LEU A 1 90 ? -3.940 2.283 7.277 1.00 92.62 90 LEU A N 1
ATOM 698 C CA . LEU A 1 90 ? -3.731 1.118 6.444 1.00 92.62 90 LEU A CA 1
ATOM 699 C C . LEU A 1 90 ? -2.836 0.143 7.196 1.00 92.62 90 LEU A C 1
ATOM 701 O O . LEU A 1 90 ? -1.841 0.555 7.791 1.00 92.62 90 LEU A O 1
ATOM 705 N N . ARG A 1 91 ? -3.151 -1.149 7.118 1.00 95.38 91 ARG A N 1
ATOM 706 C CA . ARG A 1 91 ? -2.321 -2.219 7.675 1.00 95.38 91 ARG A CA 1
ATOM 707 C C . ARG A 1 91 ? -1.989 -3.254 6.615 1.00 95.38 91 ARG A C 1
ATOM 709 O O . ARG A 1 91 ? -2.880 -3.684 5.890 1.00 95.38 91 ARG A O 1
ATOM 716 N N . LEU A 1 92 ? -0.731 -3.680 6.564 1.00 95.25 92 LEU A N 1
ATOM 717 C CA . LEU A 1 92 ? -0.309 -4.937 5.947 1.00 95.25 92 LEU A CA 1
ATOM 718 C C . LEU A 1 92 ? -0.080 -5.946 7.070 1.00 95.25 92 LEU A C 1
ATOM 720 O O . LEU A 1 92 ? 0.660 -5.677 8.017 1.00 95.25 92 LEU A O 1
ATOM 724 N N . ALA A 1 93 ? -0.699 -7.111 6.950 1.00 95.81 93 ALA A N 1
ATOM 725 C CA . ALA A 1 93 ? -0.615 -8.174 7.934 1.00 95.81 93 ALA A CA 1
ATOM 726 C C . ALA A 1 93 ? -0.433 -9.542 7.275 1.00 95.81 93 ALA A C 1
ATOM 728 O O . ALA A 1 93 ? -0.762 -9.753 6.102 1.00 95.81 93 ALA A O 1
ATOM 729 N N . ARG A 1 94 ? 0.075 -10.475 8.075 1.00 94.25 94 ARG A N 1
ATOM 730 C CA . ARG A 1 94 ? 0.101 -11.906 7.797 1.00 94.25 94 ARG A CA 1
ATOM 731 C C . ARG A 1 94 ? -0.672 -12.600 8.907 1.00 94.25 94 ARG A C 1
ATOM 733 O O . ARG A 1 94 ? -0.223 -12.600 10.050 1.00 94.25 94 ARG A O 1
ATOM 740 N N . GLU A 1 95 ? -1.822 -13.177 8.578 1.00 90.19 95 GLU A N 1
ATOM 741 C CA . GLU A 1 95 ? -2.746 -13.754 9.566 1.00 90.19 95 GLU A CA 1
ATOM 742 C C . GLU A 1 95 ? -3.082 -12.742 10.682 1.00 90.19 95 GLU A C 1
ATOM 744 O O . GLU A 1 95 ? -3.783 -11.762 10.437 1.00 90.19 95 GLU A O 1
ATOM 749 N N . HIS A 1 96 ? -2.567 -12.950 11.896 1.00 89.88 96 HIS A N 1
ATOM 750 C CA . HIS A 1 96 ? -2.791 -12.090 13.061 1.00 89.88 96 HIS A CA 1
ATOM 751 C C . HIS A 1 96 ? -1.644 -11.104 13.332 1.00 89.88 96 HIS A C 1
ATOM 753 O O . HIS A 1 96 ? -1.765 -10.253 14.213 1.00 89.88 96 HIS A O 1
ATOM 759 N N . GLN A 1 97 ? -0.531 -11.202 12.601 1.00 94.94 97 GLN A N 1
ATOM 760 C CA . GLN A 1 97 ? 0.641 -10.356 12.797 1.00 94.94 97 GLN A CA 1
ATOM 761 C C . GLN A 1 97 ? 0.584 -9.137 11.872 1.00 94.94 97 GLN A C 1
ATOM 763 O O . GLN A 1 97 ? 0.630 -9.273 10.649 1.00 94.94 97 GLN A O 1
ATOM 768 N N . VAL A 1 98 ? 0.530 -7.938 12.454 1.00 96.25 98 VAL A N 1
ATOM 769 C CA . VAL A 1 98 ? 0.675 -6.681 11.704 1.00 96.25 98 VAL A CA 1
ATOM 770 C C . VAL A 1 98 ? 2.154 -6.462 11.394 1.00 96.25 98 VAL A C 1
ATOM 772 O O . VAL A 1 98 ? 2.984 -6.469 12.299 1.00 96.25 98 VAL A O 1
ATOM 775 N N . LEU A 1 99 ? 2.472 -6.292 10.112 1.00 94.88 99 LEU A N 1
ATOM 776 C CA . LEU A 1 99 ? 3.838 -6.118 9.609 1.00 94.88 99 LEU A CA 1
ATOM 777 C C . LEU A 1 99 ? 4.151 -4.659 9.296 1.00 94.88 99 LEU A C 1
ATOM 779 O O . LEU A 1 99 ? 5.279 -4.209 9.461 1.00 94.88 99 LEU A O 1
ATOM 783 N N . HIS A 1 100 ? 3.146 -3.917 8.837 1.00 94.38 100 HIS A N 1
ATOM 784 C CA . HIS A 1 100 ? 3.288 -2.506 8.531 1.00 94.38 100 HIS A CA 1
ATOM 785 C C . HIS A 1 100 ? 1.980 -1.770 8.765 1.00 94.38 100 HIS A C 1
ATOM 787 O O . HIS A 1 100 ? 0.901 -2.291 8.472 1.00 94.38 100 HIS A O 1
ATOM 793 N N . THR A 1 101 ? 2.113 -0.534 9.229 1.00 93.06 101 THR A N 1
ATOM 794 C CA . THR A 1 101 ? 1.009 0.380 9.471 1.00 93.06 101 THR A CA 1
ATOM 795 C C . THR A 1 101 ? 1.360 1.734 8.879 1.00 93.06 101 THR A C 1
ATOM 797 O O . THR A 1 101 ? 2.464 2.234 9.095 1.00 93.06 101 THR A O 1
ATOM 800 N N . GLN A 1 102 ? 0.416 2.338 8.166 1.00 89.25 102 GLN A N 1
ATOM 801 C CA . GLN A 1 102 ? 0.584 3.661 7.580 1.00 89.25 102 GLN A CA 1
ATOM 802 C C . GLN A 1 102 ? -0.659 4.520 7.836 1.00 89.25 102 GLN A C 1
ATOM 804 O O . GLN A 1 102 ? -1.777 4.043 7.616 1.00 89.25 102 GLN A O 1
ATOM 809 N N . PRO A 1 103 ? -0.509 5.790 8.254 1.00 87.88 103 PRO A N 1
ATOM 810 C CA . PRO A 1 103 ? -1.638 6.703 8.319 1.00 87.88 103 PRO A CA 1
ATOM 811 C C . PRO A 1 103 ? -2.188 6.968 6.914 1.00 87.88 103 PRO A C 1
ATOM 813 O O . PRO A 1 103 ? -1.446 7.214 5.963 1.00 87.88 103 PRO A O 1
ATOM 816 N N . VAL A 1 104 ? -3.510 6.953 6.788 1.00 83.75 104 VAL A N 1
ATOM 817 C CA . VAL A 1 104 ? -4.209 7.327 5.559 1.00 83.75 104 VAL A CA 1
ATOM 818 C C . VAL A 1 104 ? -4.538 8.806 5.653 1.00 83.75 104 VAL A C 1
ATOM 820 O O . VAL A 1 104 ? -5.300 9.229 6.525 1.00 83.75 104 VAL A O 1
ATOM 823 N N . SER A 1 105 ? -3.961 9.600 4.751 1.00 73.56 105 SER A N 1
ATOM 824 C CA . SER A 1 105 ? -4.279 11.022 4.668 1.00 73.56 105 SER A CA 1
ATOM 825 C C . SER A 1 105 ? -5.781 11.208 4.406 1.00 73.56 105 SER A C 1
ATOM 827 O O . SER A 1 105 ? -6.328 10.569 3.503 1.00 73.56 105 SER A O 1
ATOM 829 N N . PRO A 1 106 ? -6.465 12.106 5.139 1.00 62.84 106 PRO A N 1
ATOM 830 C CA . PRO A 1 106 ? -7.849 12.463 4.833 1.00 62.84 106 PRO A CA 1
ATOM 831 C C . PRO A 1 106 ? -7.964 13.262 3.526 1.00 62.84 106 PRO A C 1
ATOM 833 O O . PRO A 1 106 ? -9.063 13.419 2.995 1.00 62.84 106 PRO A O 1
ATOM 836 N N . PHE A 1 107 ? -6.840 13.771 3.013 1.00 61.84 107 PHE A N 1
ATOM 837 C CA . PHE A 1 107 ? -6.759 14.539 1.780 1.00 61.84 107 PHE A CA 1
ATOM 838 C C . PHE A 1 107 ? -6.038 13.739 0.704 1.00 61.84 107 PHE A C 1
ATOM 840 O O . PHE A 1 107 ? -4.949 13.208 0.943 1.00 61.84 107 PHE A O 1
ATOM 847 N N . ARG A 1 108 ? -6.623 13.718 -0.494 1.00 60.28 108 ARG A N 1
ATOM 848 C CA . ARG A 1 108 ? -5.970 13.149 -1.672 1.00 60.28 108 ARG A CA 1
ATOM 849 C C . ARG A 1 108 ? -4.674 13.907 -1.960 1.00 60.28 108 ARG A C 1
ATOM 851 O O . ARG A 1 108 ? -4.699 15.143 -1.897 1.00 60.28 108 ARG A O 1
ATOM 858 N N . PRO A 1 109 ? -3.571 13.223 -2.310 1.00 58.12 109 PRO A N 1
ATOM 859 C CA . PRO A 1 109 ? -2.396 13.910 -2.820 1.00 58.12 109 PRO A CA 1
ATOM 860 C C . PRO A 1 109 ? -2.797 14.711 -4.063 1.00 58.12 109 PRO A C 1
ATOM 862 O O . PRO A 1 109 ? -3.397 14.177 -4.998 1.00 58.12 109 PRO A O 1
ATOM 865 N N . LYS A 1 110 ? -2.498 16.012 -4.063 1.00 60.97 110 LYS A N 1
ATOM 866 C CA . LYS A 1 110 ? -2.691 16.845 -5.251 1.00 60.97 110 LYS A CA 1
ATOM 867 C C . LYS A 1 110 ? -1.487 16.646 -6.158 1.00 60.97 110 LYS A C 1
ATOM 869 O O . LYS A 1 110 ? -0.377 17.017 -5.785 1.00 60.97 110 LYS A O 1
ATOM 874 N N . VAL A 1 111 ? -1.718 16.044 -7.319 1.00 63.69 111 VAL A N 1
ATOM 875 C CA . VAL A 1 111 ? -0.728 15.974 -8.393 1.00 63.69 111 VAL A CA 1
ATOM 876 C C . VAL A 1 111 ? -0.937 17.183 -9.292 1.00 63.69 111 VAL A C 1
ATOM 878 O O . VAL A 1 111 ? -2.008 17.356 -9.870 1.00 63.69 111 VAL A O 1
ATOM 881 N N . GLU A 1 112 ? 0.084 18.019 -9.396 1.00 66.69 112 GLU A N 1
ATOM 882 C CA . GLU A 1 112 ? 0.135 19.149 -10.312 1.00 66.69 112 GLU A CA 1
ATOM 883 C C . GLU A 1 112 ? 1.088 18.794 -11.449 1.00 66.69 112 GLU A C 1
ATOM 885 O O . GLU A 1 112 ? 2.237 18.419 -11.223 1.00 66.69 112 GLU A O 1
ATOM 890 N N . VAL A 1 113 ? 0.611 18.872 -12.690 1.00 72.06 113 VAL A N 1
ATOM 891 C CA . VAL A 1 113 ? 1.484 18.730 -13.858 1.00 72.06 113 VAL A CA 1
ATOM 892 C C . VAL A 1 113 ? 2.300 20.012 -13.966 1.00 72.06 113 VAL A C 1
ATOM 894 O O . VAL A 1 113 ? 1.743 21.081 -14.206 1.00 72.06 113 VAL A O 1
ATOM 897 N N . SER A 1 114 ? 3.609 19.906 -13.752 1.00 77.25 114 SER A N 1
ATOM 898 C CA . SER A 1 114 ? 4.524 21.046 -13.738 1.00 77.25 114 SER A CA 1
ATOM 899 C C . SER A 1 114 ? 5.046 21.383 -15.133 1.00 77.25 114 SER A C 1
ATOM 901 O O . SER A 1 114 ? 5.292 22.552 -15.421 1.00 77.25 114 SER A O 1
ATOM 903 N N . SER A 1 115 ? 5.164 20.392 -16.022 1.00 78.88 115 SER A N 1
ATOM 904 C CA . SER A 1 115 ? 5.399 20.626 -17.447 1.00 78.88 115 SER A CA 1
ATOM 905 C C . SER A 1 115 ? 4.847 19.498 -18.319 1.00 78.88 115 SER A C 1
ATOM 907 O O . SER A 1 115 ? 4.776 18.336 -17.911 1.00 78.88 115 SER A O 1
ATOM 909 N N . LEU A 1 116 ? 4.450 19.865 -19.536 1.00 83.50 116 LEU A N 1
ATOM 910 C CA . LEU A 1 116 ? 4.070 18.952 -20.605 1.00 83.50 116 LEU A CA 1
ATOM 911 C C . LEU A 1 116 ? 4.749 19.439 -21.886 1.00 83.50 116 LEU A C 1
ATOM 913 O O . LEU A 1 116 ? 4.402 20.499 -22.402 1.00 83.50 116 LEU A O 1
ATOM 917 N N . GLU A 1 117 ? 5.705 18.669 -22.388 1.00 85.69 117 GLU A N 1
ATOM 918 C CA . GLU A 1 117 ? 6.435 18.965 -23.621 1.00 85.69 117 GLU A CA 1
ATOM 919 C C . GLU A 1 117 ? 6.218 17.827 -24.619 1.00 85.69 117 GLU A C 1
ATOM 921 O O . GLU A 1 117 ? 6.162 16.656 -24.240 1.00 85.69 117 GLU A O 1
ATOM 926 N N . 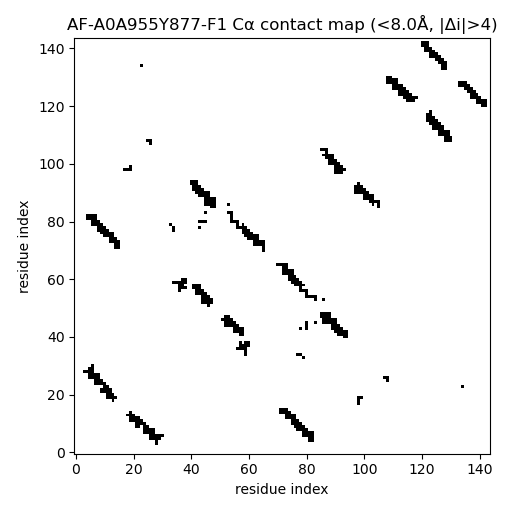VAL A 1 118 ? 6.075 18.171 -25.899 1.00 84.75 118 VAL A N 1
ATOM 927 C CA . VAL A 1 118 ? 5.955 17.196 -26.987 1.00 84.75 118 VAL A CA 1
ATOM 928 C C . VAL A 1 118 ? 7.085 17.456 -27.972 1.00 84.75 118 VAL A C 1
ATOM 930 O O . VAL A 1 118 ? 7.100 18.497 -28.624 1.00 84.75 118 VAL A O 1
ATOM 933 N N . GLU A 1 119 ? 8.016 16.513 -28.080 1.00 85.62 119 GLU A N 1
ATOM 934 C CA . GLU A 1 119 ? 9.193 16.608 -28.947 1.00 85.62 119 GLU A CA 1
ATOM 935 C C . GLU A 1 119 ? 9.370 15.284 -29.700 1.00 85.62 119 GLU A C 1
ATOM 937 O O . GLU A 1 119 ? 9.338 14.211 -29.101 1.00 85.62 119 GLU A O 1
ATOM 942 N N . ASP A 1 120 ? 9.476 15.338 -31.030 1.00 84.88 120 ASP A N 1
ATOM 943 C CA . ASP A 1 120 ? 9.678 14.166 -31.899 1.00 84.88 120 ASP A CA 1
ATOM 944 C C . ASP A 1 120 ? 8.706 12.987 -31.653 1.00 84.88 120 ASP A C 1
ATOM 946 O O . ASP A 1 120 ? 9.074 11.810 -31.698 1.00 84.88 120 ASP A O 1
ATOM 950 N N . GLY A 1 121 ? 7.435 13.292 -31.362 1.00 81.06 121 GLY A N 1
ATOM 951 C CA . GLY A 1 121 ? 6.405 12.287 -31.048 1.00 81.06 121 GLY A CA 1
ATOM 952 C C . GLY A 1 121 ? 6.540 11.651 -29.655 1.00 81.06 121 GLY A C 1
ATOM 953 O O . GLY A 1 121 ? 5.822 10.705 -29.319 1.00 81.06 121 GLY A O 1
ATOM 954 N N . THR A 1 122 ? 7.447 12.167 -28.831 1.00 71.88 122 THR A N 1
ATOM 955 C CA . THR A 1 122 ? 7.611 11.805 -27.424 1.00 71.88 122 THR A CA 1
ATOM 956 C C . THR A 1 122 ? 6.914 12.838 -26.553 1.00 71.88 122 THR A C 1
ATOM 958 O O . THR A 1 122 ? 7.078 14.040 -26.745 1.00 71.88 122 THR A O 1
ATOM 961 N N . VAL A 1 123 ? 6.125 12.364 -25.589 1.00 74.38 123 VAL A N 1
ATOM 962 C CA . VAL A 1 123 ? 5.497 13.210 -24.575 1.00 74.38 123 VAL A CA 1
ATOM 963 C C . VAL A 1 123 ? 6.348 13.144 -23.310 1.00 74.38 123 VAL A C 1
ATOM 965 O O . VAL A 1 123 ? 6.549 12.076 -22.723 1.00 74.38 123 VAL A O 1
ATOM 968 N N . HIS A 1 124 ? 6.844 14.299 -22.885 1.00 72.94 124 HIS A N 1
ATOM 969 C CA . HIS A 1 124 ? 7.533 14.487 -21.618 1.00 72.94 124 HIS A CA 1
ATOM 970 C C . HIS A 1 124 ? 6.567 15.121 -20.623 1.00 72.94 124 HIS A C 1
ATOM 972 O O . HIS A 1 124 ? 6.087 16.233 -20.830 1.00 72.94 124 HIS A O 1
ATOM 978 N N . LEU A 1 125 ? 6.286 14.405 -19.536 1.00 72.94 125 LEU A N 1
ATOM 979 C CA . LEU A 1 125 ? 5.426 14.869 -18.457 1.00 72.94 125 LEU A CA 1
ATOM 980 C C . LEU A 1 125 ? 6.263 15.013 -17.183 1.00 72.94 125 LEU A C 1
ATOM 982 O O . LEU A 1 125 ? 6.807 14.031 -16.666 1.00 72.94 125 LEU A O 1
ATOM 986 N N . ALA A 1 126 ? 6.337 16.228 -16.652 1.00 71.94 126 ALA A N 1
ATOM 987 C CA . ALA A 1 126 ? 6.807 16.468 -15.297 1.00 71.94 126 ALA A CA 1
ATOM 988 C C . ALA A 1 126 ? 5.612 16.776 -14.398 1.00 71.94 126 ALA A C 1
ATOM 990 O O . ALA A 1 126 ? 4.666 17.459 -14.796 1.00 71.94 126 ALA A O 1
ATOM 991 N N . TRP A 1 127 ? 5.648 16.259 -13.177 1.00 69.19 127 TRP A N 1
ATOM 992 C CA . TRP A 1 127 ? 4.613 16.522 -12.192 1.00 69.19 127 TRP A CA 1
ATOM 993 C C . TRP A 1 127 ? 5.211 16.640 -10.796 1.00 69.19 127 TRP A C 1
ATOM 995 O O . TRP A 1 127 ? 6.272 16.096 -10.485 1.00 69.19 127 TRP A O 1
ATOM 1005 N N . THR A 1 128 ? 4.504 17.371 -9.950 1.00 62.31 128 THR A N 1
ATOM 1006 C CA . THR A 1 128 ? 4.779 17.528 -8.530 1.00 62.31 128 THR A CA 1
ATOM 1007 C C . THR A 1 128 ? 3.594 16.978 -7.754 1.00 62.31 128 THR A C 1
ATOM 1009 O O . THR A 1 128 ? 2.445 17.293 -8.048 1.00 62.31 128 THR A O 1
ATOM 1012 N N . ALA A 1 129 ? 3.849 16.135 -6.757 1.00 58.84 129 ALA A N 1
ATOM 1013 C CA . ALA A 1 129 ? 2.831 15.780 -5.778 1.00 58.84 129 ALA A CA 1
ATOM 1014 C C . ALA A 1 129 ? 3.024 16.645 -4.535 1.00 58.84 129 ALA A C 1
ATOM 1016 O O . ALA A 1 129 ? 4.080 16.609 -3.902 1.00 58.84 129 ALA A O 1
ATOM 1017 N N . LEU A 1 130 ? 1.992 17.402 -4.165 1.00 55.81 130 LEU A N 1
ATOM 1018 C CA . LEU A 1 130 ? 1.907 18.016 -2.846 1.00 55.81 130 LEU A CA 1
ATOM 1019 C C . LEU A 1 130 ? 1.508 16.920 -1.853 1.00 55.81 130 LEU A C 1
ATOM 1021 O O . LEU A 1 130 ? 0.330 16.600 -1.682 1.00 55.81 130 LEU A O 1
ATOM 1025 N N . HIS A 1 131 ? 2.523 16.314 -1.245 1.00 47.62 131 HIS A N 1
ATOM 1026 C CA . HIS A 1 131 ? 2.417 15.276 -0.226 1.00 47.62 131 HIS A CA 1
ATOM 1027 C C . HIS A 1 131 ? 3.418 15.591 0.907 1.00 47.62 131 HIS A C 1
ATOM 1029 O O . HIS A 1 131 ? 4.454 16.194 0.621 1.00 47.62 131 HIS A O 1
ATOM 1035 N N . PRO A 1 132 ? 3.154 15.207 2.176 1.00 47.25 132 PRO A N 1
ATOM 1036 C CA . PRO A 1 132 ? 4.101 15.394 3.286 1.00 47.25 132 PRO A CA 1
ATOM 1037 C C . PRO A 1 132 ? 5.488 14.791 3.031 1.00 47.25 132 PRO A C 1
ATOM 1039 O O . PRO A 1 132 ? 6.467 15.223 3.628 1.00 47.25 132 PRO A O 1
ATOM 1042 N N . ASP A 1 133 ? 5.547 13.814 2.129 1.00 43.56 133 ASP A N 1
ATOM 1043 C CA . ASP A 1 133 ? 6.770 13.244 1.577 1.00 43.56 133 ASP A CA 1
ATOM 1044 C C . ASP A 1 133 ? 6.774 13.455 0.045 1.00 43.56 133 ASP A C 1
ATOM 1046 O O . ASP A 1 133 ? 6.043 12.749 -0.666 1.00 43.56 133 ASP A O 1
ATOM 1050 N N . PRO A 1 134 ? 7.464 14.492 -0.469 1.00 46.38 134 PRO A N 1
ATOM 1051 C CA . PRO A 1 134 ? 7.393 14.899 -1.867 1.00 46.38 134 PRO A CA 1
ATOM 1052 C C . PRO A 1 134 ? 8.347 14.069 -2.736 1.00 46.38 134 PRO A C 1
ATOM 1054 O O . PRO A 1 134 ? 9.490 14.450 -2.982 1.00 46.38 134 PRO A O 1
ATOM 1057 N N . ALA A 1 135 ? 7.872 12.949 -3.276 1.00 51.16 135 ALA A N 1
ATOM 1058 C CA . ALA A 1 135 ? 8.581 12.259 -4.351 1.00 51.16 135 ALA A CA 1
ATOM 1059 C C . ALA A 1 135 ? 8.242 12.915 -5.705 1.00 51.16 135 ALA A C 1
ATOM 1061 O O . ALA A 1 135 ? 7.178 12.672 -6.275 1.00 51.16 135 ALA A O 1
ATOM 1062 N N . ALA A 1 136 ? 9.133 13.766 -6.220 1.00 47.44 136 ALA A N 1
ATOM 1063 C CA . ALA A 1 136 ? 9.029 14.313 -7.574 1.00 47.44 136 ALA A CA 1
ATOM 1064 C C . ALA A 1 136 ? 9.440 13.251 -8.610 1.00 47.44 136 ALA A C 1
ATOM 1066 O O . ALA A 1 136 ? 10.532 12.687 -8.528 1.00 47.44 136 ALA A O 1
ATOM 1067 N N . GLY A 1 137 ? 8.576 12.981 -9.592 1.00 51.31 137 GLY A N 1
ATOM 1068 C CA . GLY A 1 137 ? 8.838 12.031 -10.673 1.00 51.31 137 GLY A CA 1
ATOM 1069 C C . GLY A 1 137 ? 8.784 12.701 -12.047 1.00 51.31 137 GLY A C 1
ATOM 1070 O O . GLY A 1 137 ? 7.880 13.483 -12.327 1.00 51.31 137 GLY A O 1
ATOM 1071 N N . ARG A 1 138 ? 9.733 12.372 -12.932 1.00 43.00 138 ARG A N 1
ATOM 1072 C CA . ARG A 1 138 ? 9.669 12.692 -14.370 1.00 43.00 138 ARG A CA 1
ATOM 1073 C C . ARG A 1 138 ? 9.271 11.427 -15.125 1.00 43.00 138 ARG A C 1
ATOM 1075 O O . ARG A 1 138 ? 9.916 10.395 -14.953 1.00 43.00 138 ARG A O 1
ATOM 1082 N N . LEU A 1 139 ? 8.232 11.499 -15.956 1.00 42.91 139 LEU A N 1
ATOM 1083 C CA . LEU A 1 139 ? 7.801 10.397 -16.817 1.00 42.91 139 LEU A CA 1
ATOM 1084 C C . LEU A 1 139 ? 7.998 10.801 -18.285 1.00 42.91 139 LEU A C 1
ATOM 1086 O O . LEU A 1 139 ? 7.519 11.848 -18.712 1.00 42.91 139 LEU A O 1
ATOM 1090 N N . SER A 1 140 ? 8.675 9.958 -19.063 1.00 35.53 140 SER A N 1
ATOM 1091 C CA . SER A 1 140 ? 8.808 10.118 -20.517 1.00 35.53 140 SER A CA 1
ATOM 1092 C C . SER A 1 140 ? 8.226 8.888 -21.201 1.00 35.53 140 SER A C 1
ATOM 1094 O O . SER A 1 140 ? 8.571 7.765 -20.829 1.00 35.53 140 SER A O 1
ATOM 1096 N N . PHE A 1 141 ? 7.366 9.079 -22.198 1.00 44.81 141 PHE A N 1
ATOM 1097 C CA . PHE A 1 141 ? 6.837 7.982 -23.008 1.00 44.81 141 PHE A CA 1
ATOM 1098 C C . PHE A 1 141 ? 6.625 8.419 -24.459 1.00 44.81 141 PHE A C 1
ATOM 11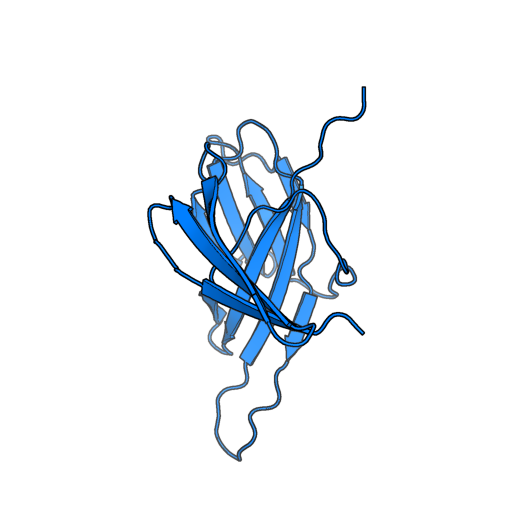00 O O . PHE A 1 141 ? 6.336 9.578 -24.749 1.00 44.81 141 PHE A O 1
ATOM 1107 N N . ARG A 1 142 ? 6.785 7.470 -25.384 1.00 36.56 142 ARG A N 1
ATOM 1108 C CA . ARG A 1 142 ? 6.587 7.677 -26.821 1.00 36.56 142 ARG A CA 1
ATOM 1109 C C . ARG A 1 142 ? 5.198 7.190 -27.207 1.00 36.56 142 ARG A C 1
ATOM 1111 O O . ARG A 1 142 ? 4.842 6.062 -26.871 1.00 36.56 142 ARG A O 1
ATOM 1118 N N . VAL A 1 143 ? 4.428 8.027 -27.893 1.00 42.03 143 VAL A N 1
ATOM 1119 C CA . VAL A 1 143 ? 3.133 7.619 -28.450 1.00 42.03 143 VAL A CA 1
ATOM 1120 C C . VAL A 1 143 ? 3.423 6.982 -29.807 1.00 42.03 143 VAL A C 1
ATOM 1122 O O . VAL A 1 143 ? 4.036 7.620 -30.662 1.00 42.03 143 VAL A O 1
ATOM 1125 N N . VAL A 1 144 ? 3.084 5.699 -29.950 1.00 42.66 144 VAL A N 1
ATOM 1126 C CA . VAL A 1 144 ? 3.295 4.905 -31.174 1.00 42.66 144 VAL A CA 1
ATOM 1127 C C . VAL A 1 144 ? 1.998 4.827 -31.957 1.00 42.66 144 VAL A C 1
ATOM 1129 O O . VAL A 1 144 ? 0.956 4.584 -31.306 1.00 42.66 144 VAL A O 1
#

Mean predicted aligned error: 10.55 Å

Secondary structure (DSSP, 8-state):
------EEEEEEEEETT--EEE----EES--SSPPPPPPSSEEEEEE-TT--EEEEE--EEEEEP-SSTTPPPEEEEEEEEE--TT--EEEEEETTEEEEEEEPPSS--EEEEEEEEEETTEEEEEEEEESSS---EEEEEE--

pLDDT: mean 75.41, std 17.71, range [31.95, 96.44]

Foldseek 3Di:
DDDLFKKKKWKFKQFPVRATDTDPIAIDSDDPDAPPQADAQKKKFFAAPVRDTPWMTRWHWAWDDPPDDDDTIMTITIHIIGDDQRTFKMFIDGNPGTSDMDTDDNDHWDKDFPDWDADPQKTKTWIWTPDPDTDTDIDIDHDD

Sequence (144 aa):
MAIARSWLRISGLLWEDLTFEPDVGWETDTIAARPPEGEGPWTVSLHDEAGTVLALARPEVRFVDPGGVRAMRRARVVAYLPLRSGARELRLAREHQVLHTQPVSPFRPKVEVSSLEVEDGTVHLAWTALHPDPAAGRLSFRVV

Nearest PDB structures (foldseek):
  4gez-assembly1_C  TM=4.461E-01  e=4.761E+00  Influenza A virus (A/little yellow-shouldered bat/Guatemala/164/2009(H17N10))
  4gdj-assembly4_D  TM=3.027E-01  e=4.082E+00  Influenza A virus (A/little yellow-shouldered bat/Guatemala/060/2010(H17N10))